Protein AF-0000000082579084 (afdb_homodimer)

Organism: NCBI:txid68569

Radius of gyration: 15.65 Å; Cα contacts (8 Å, |Δi|>4): 196; chains: 2; bounding box: 28×46×32 Å

pLDDT: mean 97.4, std 1.28, range [93.62, 98.88]

Sequence (148 aa):
MNAADLIDQFLAILLREVGGTRRRWRNVIGPVKRYSAATHPHCNWSITPGGEAEENAAVERIADRLRDRHPIIDMNAADLIDQFLAILLREVGGTRRRWRNVIGPVKRYSAATHPHCNWSITPGGEAEENAAVERIADRLRDRHPIID

Secondary structure (DSSP, 8-state):
--HHHHHHHHHHHHHHHT-S-HHHHHHHH-PPEE--TTT-SS--EE----S-HHHHHHHHHHHHHHHHH-S---/--HHHHHHHHHHHHHHHT---HHHHHHHH-PPEE--TTT-SS--EE----S-HHHHHHHHHHHHHHHHH-----

Structure (mmCIF, N/CA/C/O backbone):
data_AF-0000000082579084-model_v1
#
loop_
_entity.id
_entity.type
_entity.pdbx_description
1 polymer 'Uncharacterized protein'
#
loop_
_atom_site.group_PDB
_atom_site.id
_atom_site.type_symbol
_atom_site.label_atom_id
_atom_site.label_alt_id
_atom_site.label_comp_id
_atom_site.label_asym_id
_atom_site.label_entity_id
_atom_site.label_seq_id
_atom_site.pdbx_PDB_ins_code
_atom_site.Cartn_x
_atom_site.Cartn_y
_atom_site.Cartn_z
_atom_site.occupancy
_atom_site.B_iso_or_equiv
_atom_site.auth_seq_id
_atom_site.auth_comp_id
_atom_site.auth_asym_id
_atom_site.auth_atom_id
_atom_site.pdbx_PDB_model_num
ATOM 1 N N . MET A 1 1 ? -16.359 -9.773 1.416 1 94.94 1 MET A N 1
ATOM 2 C CA . MET A 1 1 ? -15.062 -10.445 1.462 1 94.94 1 MET A CA 1
ATOM 3 C C . MET A 1 1 ? -14.289 -10.047 2.709 1 94.94 1 MET A C 1
ATOM 5 O O . MET A 1 1 ? -14.227 -8.859 3.053 1 94.94 1 MET A O 1
ATOM 9 N N . ASN A 1 2 ? -13.695 -11.07 3.447 1 97.56 2 ASN A N 1
ATOM 10 C CA . ASN A 1 2 ? -12.883 -10.758 4.617 1 97.56 2 ASN A CA 1
ATOM 11 C C . ASN A 1 2 ? -11.406 -11.039 4.363 1 97.56 2 ASN A C 1
ATOM 13 O O . ASN A 1 2 ? -11.023 -11.414 3.254 1 97.56 2 ASN A O 1
ATOM 17 N N . ALA A 1 3 ? -10.641 -10.906 5.359 1 97.88 3 ALA A N 1
ATOM 18 C CA . ALA A 1 3 ? -9.188 -11.016 5.219 1 97.88 3 ALA A CA 1
ATOM 19 C C . ALA A 1 3 ? -8.789 -12.422 4.789 1 97.88 3 ALA A C 1
ATOM 21 O O . ALA A 1 3 ? -7.871 -12.594 3.98 1 97.88 3 ALA A O 1
ATOM 22 N N . ALA A 1 4 ? -9.43 -13.375 5.336 1 97.88 4 ALA A N 1
ATOM 23 C CA . ALA A 1 4 ? -9.117 -14.758 4.988 1 97.88 4 ALA A CA 1
ATOM 24 C C . ALA A 1 4 ? -9.445 -15.047 3.525 1 97.88 4 ALA A C 1
ATOM 26 O O . ALA A 1 4 ? -8.688 -15.742 2.84 1 97.88 4 ALA A O 1
ATOM 27 N N . ASP A 1 5 ? -10.508 -14.523 3.102 1 98.44 5 ASP A N 1
ATOM 28 C CA . ASP A 1 5 ? -10.898 -14.664 1.701 1 98.44 5 ASP A CA 1
ATOM 29 C C . ASP A 1 5 ? -9.875 -14 0.778 1 98.44 5 ASP A C 1
ATOM 31 O O . ASP A 1 5 ? -9.555 -14.539 -0.284 1 98.44 5 ASP A O 1
ATOM 35 N N . LEU A 1 6 ? -9.445 -12.859 1.211 1 98.69 6 LEU A N 1
ATOM 36 C CA . LEU A 1 6 ? -8.453 -12.133 0.428 1 98.69 6 LEU A CA 1
ATOM 37 C C . LEU A 1 6 ? -7.168 -12.945 0.28 1 98.69 6 LEU A C 1
ATOM 39 O O . LEU A 1 6 ? -6.625 -13.055 -0.821 1 98.69 6 LEU A O 1
ATOM 43 N N . ILE A 1 7 ? -6.727 -13.547 1.373 1 98.69 7 ILE A N 1
ATOM 44 C CA . ILE A 1 7 ? -5.527 -14.375 1.348 1 98.69 7 ILE A CA 1
ATOM 45 C C . ILE A 1 7 ? -5.738 -15.562 0.408 1 98.69 7 ILE A C 1
ATOM 47 O O . ILE A 1 7 ? -4.84 -15.922 -0.353 1 98.69 7 ILE A O 1
ATOM 51 N N . ASP A 1 8 ? -6.922 -16.078 0.407 1 98.69 8 ASP A N 1
ATOM 52 C CA . ASP A 1 8 ? -7.219 -17.188 -0.487 1 98.69 8 ASP A CA 1
ATOM 53 C C . ASP A 1 8 ? -7.105 -16.766 -1.949 1 98.69 8 ASP A C 1
ATOM 55 O O . ASP A 1 8 ? -6.664 -17.547 -2.795 1 98.69 8 ASP A O 1
ATOM 59 N N . GLN A 1 9 ? -7.535 -15.562 -2.182 1 98.81 9 GLN A N 1
ATOM 60 C CA . GLN A 1 9 ? -7.398 -15.055 -3.543 1 98.81 9 GLN A CA 1
ATOM 61 C C . GLN A 1 9 ? -5.93 -14.914 -3.932 1 98.81 9 GLN A C 1
ATOM 63 O O . GLN A 1 9 ? -5.539 -15.281 -5.043 1 98.81 9 GLN A O 1
ATOM 68 N N . PHE A 1 10 ? -5.105 -14.391 -3.039 1 98.75 10 PHE A N 1
ATOM 69 C CA . PHE A 1 10 ? -3.672 -14.312 -3.285 1 98.75 10 PHE A CA 1
ATOM 70 C C . PHE A 1 10 ? -3.105 -15.695 -3.605 1 98.75 10 PHE A C 1
ATOM 72 O O . PHE A 1 10 ? -2.422 -15.867 -4.617 1 98.75 10 PHE A O 1
ATOM 79 N N . LEU A 1 11 ? -3.447 -16.609 -2.766 1 98.88 11 LEU A N 1
ATOM 80 C CA . LEU A 1 11 ? -2.859 -17.953 -2.873 1 98.88 11 LEU A CA 1
ATOM 81 C C . LEU A 1 11 ? -3.229 -18.594 -4.199 1 98.88 11 LEU A C 1
ATOM 83 O O . LEU A 1 11 ? -2.371 -19.172 -4.875 1 98.88 11 LEU A O 1
ATOM 87 N N . ALA A 1 12 ? -4.438 -18.422 -4.57 1 98.81 12 ALA A N 1
ATOM 88 C CA . ALA A 1 12 ? -4.887 -19.031 -5.816 1 98.81 12 ALA A CA 1
ATOM 89 C C . ALA A 1 12 ? -4.129 -18.469 -7.012 1 98.81 12 ALA A C 1
ATOM 91 O O . ALA A 1 12 ? -3.686 -19.219 -7.887 1 98.81 12 ALA A O 1
ATOM 92 N N . ILE A 1 13 ? -3.943 -17.234 -7.031 1 98.75 13 ILE A N 1
ATOM 93 C CA . ILE A 1 13 ? -3.297 -16.578 -8.156 1 98.75 13 ILE A CA 1
ATOM 94 C C . ILE A 1 13 ? -1.805 -16.891 -8.156 1 98.75 13 ILE A C 1
ATOM 96 O O . ILE A 1 13 ? -1.231 -17.219 -9.203 1 98.75 13 ILE A O 1
ATOM 100 N N . LEU A 1 14 ? -1.225 -16.797 -6.992 1 98.75 14 LEU A N 1
ATOM 101 C CA . LEU A 1 14 ? 0.207 -17.062 -6.883 1 98.75 14 LEU A CA 1
ATOM 102 C C . LEU A 1 14 ? 0.536 -18.484 -7.312 1 98.75 14 LEU A C 1
ATOM 104 O O . LEU A 1 14 ? 1.494 -18.719 -8.055 1 98.75 14 LEU A O 1
ATOM 108 N N . LEU A 1 15 ? -0.252 -19.375 -6.844 1 98.75 15 LEU A N 1
ATOM 109 C CA . LEU A 1 15 ? 0.011 -20.766 -7.18 1 98.75 15 LEU A CA 1
ATOM 110 C C . LEU A 1 15 ? -0.169 -21 -8.672 1 98.75 15 LEU A C 1
ATOM 112 O O . LEU A 1 15 ? 0.587 -21.766 -9.281 1 98.75 15 LEU A O 1
ATOM 116 N N . ARG A 1 16 ? -1.069 -20.297 -9.234 1 98.62 16 ARG A N 1
ATOM 117 C CA . ARG A 1 16 ? -1.368 -20.469 -10.648 1 98.62 16 ARG A CA 1
ATOM 118 C C . ARG A 1 16 ? -0.334 -19.766 -11.523 1 98.62 16 ARG A C 1
ATOM 120 O O . ARG A 1 16 ? 0.117 -20.328 -12.531 1 98.62 16 ARG A O 1
ATOM 127 N N . GLU A 1 17 ? 0.094 -18.594 -11.133 1 97.94 17 GLU A N 1
ATOM 128 C CA . GLU A 1 17 ? 0.88 -17.766 -12.031 1 97.94 17 GLU A CA 1
ATOM 129 C C . GLU A 1 17 ? 2.371 -17.875 -11.734 1 97.94 17 GLU A C 1
ATOM 131 O O . GLU A 1 17 ? 3.207 -17.641 -12.609 1 97.94 17 GLU A O 1
ATOM 136 N N . VAL A 1 18 ? 2.721 -18.234 -10.516 1 97.81 18 VAL A N 1
ATOM 137 C CA . VAL A 1 18 ? 4.125 -18.219 -10.117 1 97.81 18 VAL A CA 1
ATOM 138 C C . VAL A 1 18 ? 4.574 -19.641 -9.781 1 97.81 18 VAL A C 1
ATOM 140 O O . VAL A 1 18 ? 5.672 -20.062 -10.156 1 97.81 18 VAL A O 1
ATOM 143 N N . GLY A 1 19 ? 3.752 -20.312 -9.086 1 98.5 19 GLY A N 1
ATOM 144 C CA . GLY A 1 19 ? 4.102 -21.641 -8.594 1 98.5 19 GLY A CA 1
ATOM 145 C C . GLY A 1 19 ? 4.539 -21.641 -7.145 1 98.5 19 GLY A C 1
ATOM 146 O O . GLY A 1 19 ? 4.215 -20.719 -6.391 1 98.5 19 GLY A O 1
ATOM 147 N N . GLY A 1 20 ? 5.203 -22.797 -6.727 1 97.69 20 GLY A N 1
ATOM 148 C CA . GLY A 1 20 ? 5.629 -22.922 -5.344 1 97.69 20 GLY A CA 1
ATOM 149 C C . GLY A 1 20 ? 4.605 -23.625 -4.469 1 97.69 20 GLY A C 1
ATOM 150 O O . GLY A 1 20 ? 3.793 -24.406 -4.957 1 97.69 20 GLY A O 1
ATOM 151 N N . THR A 1 21 ? 4.672 -23.25 -3.115 1 98.62 21 THR A N 1
ATOM 152 C CA . THR A 1 21 ? 3.779 -23.969 -2.203 1 98.62 21 THR A CA 1
ATOM 153 C C . THR A 1 21 ? 2.896 -22.984 -1.439 1 98.62 21 THR A C 1
ATOM 155 O O . THR A 1 21 ? 3.279 -21.828 -1.226 1 98.62 21 THR A O 1
ATOM 158 N N . ARG A 1 22 ? 1.809 -23.484 -0.918 1 98.5 22 ARG A N 1
ATOM 159 C CA . ARG A 1 22 ? 0.872 -22.672 -0.136 1 98.5 22 ARG A CA 1
ATOM 160 C C . ARG A 1 22 ? 1.526 -22.172 1.143 1 98.5 22 ARG A C 1
ATOM 162 O O . ARG A 1 22 ? 1.357 -21 1.507 1 98.5 22 ARG A O 1
ATOM 169 N N . ARG A 1 23 ? 2.205 -23.062 1.723 1 98.25 23 ARG A N 1
ATOM 170 C CA . ARG A 1 23 ? 2.861 -22.703 2.975 1 98.25 23 ARG A CA 1
ATOM 171 C C . ARG A 1 23 ? 3.83 -21.547 2.766 1 98.25 23 ARG A C 1
ATOM 173 O O . ARG A 1 23 ? 3.844 -20.594 3.549 1 98.25 23 ARG A O 1
ATOM 180 N N . ARG A 1 24 ? 4.641 -21.594 1.712 1 98.44 24 ARG A N 1
ATOM 181 C CA . ARG A 1 24 ? 5.602 -20.531 1.422 1 98.44 24 ARG A CA 1
ATOM 182 C C . ARG A 1 24 ? 4.891 -19.203 1.169 1 98.44 24 ARG A C 1
ATOM 184 O O . ARG A 1 24 ? 5.262 -18.188 1.742 1 98.44 24 ARG A O 1
ATOM 191 N N . TRP A 1 25 ? 3.865 -19.328 0.386 1 98.75 25 TRP A N 1
ATOM 192 C CA . TRP A 1 25 ? 3.191 -18.094 0.009 1 98.75 25 TRP A CA 1
ATOM 193 C C . TRP A 1 25 ? 2.436 -17.5 1.194 1 98.75 25 TRP A C 1
ATOM 195 O O . TRP A 1 25 ? 2.365 -16.281 1.347 1 98.75 25 TRP A O 1
ATOM 205 N N . ARG A 1 26 ? 1.875 -18.281 2.025 1 98.5 26 ARG A N 1
ATOM 206 C CA . ARG A 1 26 ? 1.265 -17.766 3.244 1 98.5 26 ARG A CA 1
ATOM 207 C C . ARG A 1 26 ? 2.279 -16.984 4.07 1 98.5 26 ARG A C 1
ATOM 209 O O . ARG A 1 26 ? 1.967 -15.906 4.598 1 98.5 26 ARG A O 1
ATOM 216 N N . ASN A 1 27 ? 3.455 -17.547 4.066 1 98.38 27 ASN A N 1
ATOM 217 C CA . ASN A 1 27 ? 4.508 -16.891 4.824 1 98.38 27 ASN A CA 1
ATOM 218 C C . ASN A 1 27 ? 4.926 -15.57 4.176 1 98.38 27 ASN A C 1
ATOM 220 O O . ASN A 1 27 ? 5.152 -14.578 4.863 1 98.38 27 ASN A O 1
ATOM 224 N N . VAL A 1 28 ? 5.047 -15.562 2.885 1 98.69 28 VAL A N 1
ATOM 225 C CA . VAL A 1 28 ? 5.527 -14.391 2.15 1 98.69 28 VAL A CA 1
ATOM 226 C C . VAL A 1 28 ? 4.48 -13.281 2.201 1 98.69 28 VAL A C 1
ATOM 228 O O . VAL A 1 28 ? 4.82 -12.109 2.4 1 98.69 28 VAL A O 1
ATOM 231 N N . ILE A 1 29 ? 3.182 -13.617 2.021 1 98.62 29 ILE A N 1
ATOM 232 C CA . ILE A 1 29 ? 2.113 -12.617 2.037 1 98.62 29 ILE A CA 1
ATOM 233 C C . ILE A 1 29 ? 2.051 -11.953 3.41 1 98.62 29 ILE A C 1
ATOM 235 O O . ILE A 1 29 ? 1.962 -10.727 3.51 1 98.62 29 ILE A O 1
ATOM 239 N N . GLY A 1 30 ? 2.059 -12.789 4.344 1 97.88 30 GLY A N 1
ATOM 240 C CA . GLY A 1 30 ? 1.936 -12.258 5.691 1 97.88 30 GLY A CA 1
ATOM 241 C C . GLY A 1 30 ? 0.518 -11.859 6.047 1 97.88 30 GLY A C 1
ATOM 242 O O . GLY A 1 30 ? -0.428 -12.195 5.332 1 97.88 30 GLY A O 1
ATOM 243 N N . 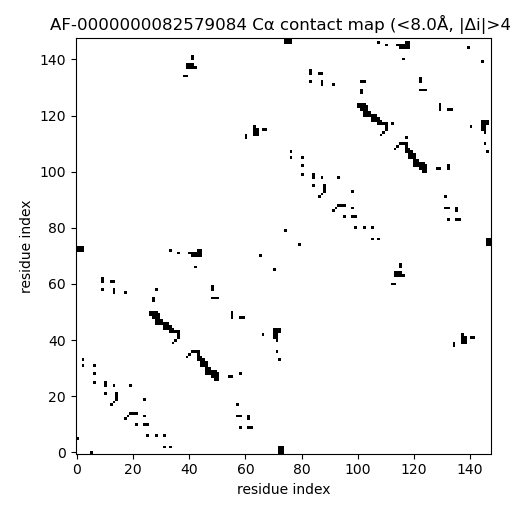PRO A 1 31 ? 0.39 -11.195 7.195 1 97.31 31 PRO A N 1
ATOM 244 C CA . PRO A 1 31 ? -0.941 -10.797 7.656 1 97.31 31 PRO A CA 1
ATOM 245 C C . PRO A 1 31 ? -1.524 -9.633 6.852 1 97.31 31 PRO A C 1
ATOM 247 O O . PRO A 1 31 ? -0.778 -8.789 6.352 1 97.31 31 PRO A O 1
ATOM 250 N N . VAL A 1 32 ? -2.873 -9.578 6.785 1 97.75 32 VAL A N 1
ATOM 251 C CA . VAL A 1 32 ? -3.592 -8.445 6.207 1 97.75 32 VAL A CA 1
ATOM 252 C C . VAL A 1 32 ? -3.875 -7.41 7.289 1 97.75 32 VAL A C 1
ATOM 254 O O . VAL A 1 32 ? -4.457 -7.727 8.328 1 97.75 32 VAL A O 1
ATOM 257 N N . LYS A 1 33 ? -3.422 -6.227 7.082 1 95.44 33 LYS A N 1
ATOM 258 C CA . LYS A 1 33 ? -3.854 -5.105 7.914 1 95.44 33 LYS A CA 1
ATOM 259 C C . LYS A 1 33 ? -5.125 -4.469 7.359 1 95.44 33 LYS A C 1
ATOM 261 O O . LYS A 1 33 ? -5.156 -4.043 6.203 1 95.44 33 LYS A O 1
ATOM 266 N N . ARG A 1 34 ? -6.137 -4.391 8.211 1 97.06 34 ARG A N 1
ATOM 267 C CA . ARG A 1 34 ? -7.406 -3.799 7.805 1 97.06 34 ARG A CA 1
ATOM 268 C C . ARG A 1 34 ? -7.621 -2.449 8.477 1 97.06 34 ARG A C 1
ATOM 270 O O . ARG A 1 34 ? -7.395 -2.307 9.68 1 97.06 34 ARG A O 1
ATOM 277 N N . TYR A 1 35 ? -8.062 -1.544 7.699 1 96 35 TYR A N 1
ATOM 278 C CA . TYR A 1 35 ? -8.43 -0.221 8.195 1 96 35 TYR A CA 1
ATOM 279 C C . TYR A 1 35 ? -9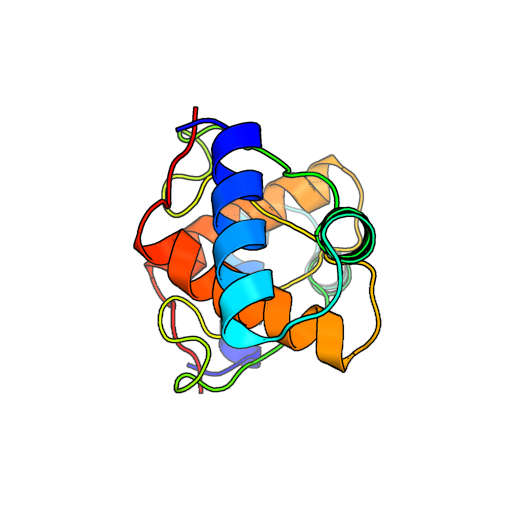.93 0.007 8.102 1 96 35 TYR A C 1
ATOM 281 O O . TYR A 1 35 ? -10.641 -0.776 7.465 1 96 35 TYR A O 1
ATOM 289 N N . SER A 1 36 ? -10.359 1.046 8.766 1 96 36 SER A N 1
ATOM 290 C CA . SER A 1 36 ? -11.742 1.46 8.555 1 96 36 SER A CA 1
ATOM 291 C C . SER A 1 36 ? -11.938 2.062 7.164 1 96 36 SER A C 1
ATOM 293 O O . SER A 1 36 ? -11.102 2.844 6.703 1 96 36 SER A O 1
ATOM 295 N N . ALA A 1 37 ? -13.047 1.706 6.535 1 95.62 37 ALA A N 1
ATOM 296 C CA . ALA A 1 37 ? -13.367 2.293 5.238 1 95.62 37 ALA A CA 1
ATOM 297 C C . ALA A 1 37 ? -13.625 3.793 5.363 1 95.62 37 ALA A C 1
ATOM 299 O O . ALA A 1 37 ? -13.484 4.535 4.387 1 95.62 37 ALA A O 1
ATOM 300 N N . ALA A 1 38 ? -13.953 4.25 6.648 1 94.75 38 ALA A N 1
ATOM 301 C CA . ALA A 1 38 ? -14.211 5.668 6.883 1 94.75 38 ALA A CA 1
ATOM 302 C C . ALA A 1 38 ? -12.945 6.492 6.703 1 94.75 38 ALA A C 1
ATOM 304 O O . ALA A 1 38 ? -12.992 7.617 6.199 1 94.75 38 ALA A O 1
ATOM 305 N N . THR A 1 39 ? -11.852 5.875 7.086 1 93.75 39 THR A N 1
ATOM 306 C CA . THR A 1 39 ? -10.602 6.625 7.043 1 93.75 39 THR A CA 1
ATOM 307 C C . THR A 1 39 ? -9.773 6.23 5.824 1 93.75 39 THR A C 1
ATOM 309 O O . THR A 1 39 ? -8.828 6.934 5.453 1 93.75 39 THR A O 1
ATOM 312 N N . HIS A 1 40 ? -10.078 5.09 5.254 1 97.06 40 HIS A N 1
ATOM 313 C CA . HIS A 1 40 ? -9.414 4.598 4.055 1 97.06 40 HIS A CA 1
ATOM 314 C C . HIS A 1 40 ? -10.43 4.203 2.984 1 97.06 40 HIS A C 1
ATOM 316 O O . HIS A 1 40 ? -10.562 3.02 2.658 1 97.06 40 HIS A O 1
ATOM 322 N N . PRO A 1 41 ? -10.984 5.152 2.342 1 95.56 41 PRO A N 1
ATOM 323 C CA . PRO A 1 41 ? -12.078 4.848 1.413 1 95.56 41 PRO A CA 1
ATOM 324 C C . PRO A 1 41 ? -11.578 4.332 0.065 1 95.56 41 PRO A C 1
ATOM 326 O O . PRO A 1 41 ? -12.336 3.707 -0.679 1 95.56 41 PRO A O 1
ATOM 329 N N . HIS A 1 42 ? -10.398 4.57 -0.308 1 96.5 42 HIS A N 1
ATOM 330 C CA . HIS A 1 42 ? -9.859 4.059 -1.564 1 96.5 42 HIS A CA 1
ATOM 331 C C . HIS A 1 42 ? -9.523 2.574 -1.457 1 96.5 42 HIS A C 1
ATOM 333 O O . HIS A 1 42 ? -9.836 1.799 -2.365 1 96.5 42 HIS A O 1
ATOM 339 N N . CYS A 1 43 ? -8.867 2.23 -0.469 1 97.75 43 CYS A N 1
ATOM 340 C CA . CYS A 1 43 ? -8.523 0.852 -0.138 1 97.75 43 CYS A CA 1
ATOM 341 C C . CYS A 1 43 ? -8.305 0.688 1.362 1 97.75 43 CYS A C 1
ATOM 343 O O . CYS A 1 43 ? -7.434 1.34 1.941 1 97.75 43 CYS A O 1
ATOM 345 N N . ASN A 1 44 ? -9.023 -0.277 1.941 1 97.88 44 ASN A N 1
ATOM 346 C CA . ASN A 1 44 ? -8.961 -0.305 3.398 1 97.88 44 ASN A CA 1
ATOM 347 C C . ASN A 1 44 ? -8.109 -1.473 3.898 1 97.88 44 ASN A C 1
ATOM 349 O O . ASN A 1 44 ? -8.305 -1.956 5.016 1 97.88 44 ASN A O 1
ATOM 353 N N . TRP A 1 45 ? -7.203 -1.953 3.006 1 97.25 45 TRP A N 1
ATOM 354 C CA . TRP A 1 45 ? -6.32 -3.021 3.461 1 97.25 45 TRP A CA 1
ATOM 355 C C . TRP A 1 45 ? -4.922 -2.855 2.879 1 97.25 45 TRP A C 1
ATOM 357 O O . TRP A 1 45 ? -4.738 -2.176 1.866 1 97.25 45 TRP A O 1
ATOM 367 N N . SER A 1 46 ? -3.924 -3.438 3.578 1 95.62 46 SER A N 1
ATOM 368 C CA . SER A 1 46 ? -2.539 -3.484 3.121 1 95.62 46 SER A CA 1
ATOM 369 C C . SER A 1 46 ? -1.862 -4.785 3.543 1 95.62 46 SER A C 1
ATOM 371 O O . SER A 1 46 ? -2.348 -5.484 4.434 1 95.62 46 SER A O 1
ATOM 373 N N . ILE A 1 47 ? -0.807 -5.078 2.766 1 96.06 47 ILE A N 1
ATOM 374 C CA . ILE A 1 47 ? 0.102 -6.152 3.154 1 96.06 47 ILE A CA 1
ATOM 375 C C . ILE A 1 47 ? 1.548 -5.691 2.984 1 96.06 47 ILE A C 1
ATOM 377 O O . ILE A 1 47 ? 1.838 -4.832 2.148 1 96.06 47 ILE A O 1
ATOM 381 N N . THR A 1 48 ? 2.361 -6.207 3.857 1 93.75 48 THR A N 1
ATOM 382 C CA . THR A 1 48 ? 3.807 -6.047 3.734 1 93.75 48 THR A CA 1
ATOM 383 C C . THR A 1 48 ? 4.488 -7.402 3.562 1 93.75 48 THR A C 1
ATOM 385 O O . THR A 1 48 ? 4.82 -8.062 4.547 1 93.75 48 THR A O 1
ATOM 388 N N . PRO A 1 49 ? 4.746 -7.77 2.338 1 96.75 49 PRO A N 1
ATOM 389 C CA . PRO A 1 49 ? 5.305 -9.109 2.111 1 96.75 49 PRO A CA 1
ATOM 390 C C . PRO A 1 49 ? 6.715 -9.258 2.672 1 96.75 49 PRO A C 1
ATOM 392 O O . PRO A 1 49 ? 7.484 -8.297 2.691 1 96.75 49 PRO A O 1
ATOM 395 N N . GLY A 1 50 ? 7.023 -10.445 3.164 1 96.25 50 GLY A N 1
ATOM 396 C CA . GLY A 1 50 ? 8.297 -10.695 3.824 1 96.25 50 GLY A CA 1
ATOM 397 C C . GLY A 1 50 ? 9.109 -11.789 3.164 1 96.25 50 GLY A C 1
ATOM 398 O O . GLY A 1 50 ? 9.734 -12.602 3.848 1 96.25 50 GLY A O 1
ATOM 399 N N . GLY A 1 51 ? 9.148 -11.852 1.894 1 97.25 51 GLY A N 1
ATOM 400 C CA . GLY A 1 51 ? 9.914 -12.852 1.175 1 97.25 51 GLY A CA 1
ATOM 401 C C . GLY A 1 51 ? 11.125 -12.281 0.467 1 97.25 51 GLY A C 1
ATOM 402 O O . GLY A 1 51 ? 11.664 -11.25 0.875 1 97.25 51 GLY A O 1
ATOM 403 N N . GLU A 1 52 ? 11.625 -13.023 -0.417 1 97.81 52 GLU A N 1
ATOM 404 C CA . GLU A 1 52 ? 12.703 -12.562 -1.282 1 97.81 52 GLU A CA 1
ATOM 405 C C . GLU A 1 52 ? 12.211 -11.531 -2.287 1 97.81 52 GLU A C 1
ATOM 407 O O . GLU A 1 52 ? 11 -11.398 -2.506 1 97.81 52 GLU A O 1
ATOM 412 N N . ALA A 1 53 ? 13.148 -10.875 -2.943 1 96.25 53 ALA A N 1
ATOM 413 C CA . ALA A 1 53 ? 12.836 -9.75 -3.828 1 96.25 53 ALA A CA 1
ATOM 414 C C . ALA A 1 53 ? 11.836 -10.172 -4.898 1 96.25 53 ALA A C 1
ATOM 416 O O . ALA A 1 53 ? 10.859 -9.461 -5.156 1 96.25 53 ALA A O 1
ATOM 417 N N . GLU A 1 54 ? 12.062 -11.312 -5.48 1 96.5 54 GLU A N 1
ATOM 418 C CA . GLU A 1 54 ? 11.195 -11.773 -6.559 1 96.5 54 GLU A CA 1
ATOM 419 C C . GLU A 1 54 ? 9.812 -12.164 -6.031 1 96.5 54 GLU A C 1
ATOM 421 O O . GLU A 1 54 ? 8.805 -11.938 -6.699 1 96.5 54 GLU A O 1
ATOM 426 N N . GLU A 1 55 ? 9.82 -12.742 -4.809 1 98.25 55 GLU A N 1
ATOM 427 C CA . GLU A 1 55 ? 8.562 -13.117 -4.176 1 98.25 55 GLU A CA 1
ATOM 428 C C . GLU A 1 55 ? 7.734 -11.883 -3.824 1 98.25 55 GLU A C 1
ATOM 430 O O . GLU A 1 55 ? 6.531 -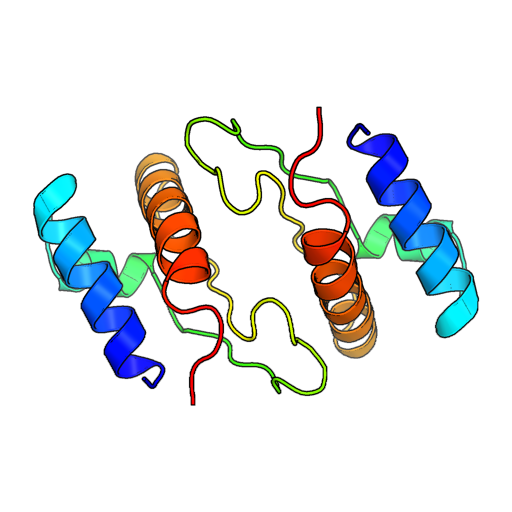11.836 -4.094 1 98.25 55 GLU A O 1
ATOM 435 N N . ASN A 1 56 ? 8.445 -10.953 -3.27 1 96.75 56 ASN A N 1
ATOM 436 C CA . ASN A 1 56 ? 7.785 -9.703 -2.91 1 96.75 56 ASN A CA 1
ATOM 437 C C . ASN A 1 56 ? 7.211 -9 -4.137 1 96.75 56 ASN A C 1
ATOM 439 O O . ASN A 1 56 ? 6.102 -8.469 -4.09 1 96.75 56 ASN A O 1
ATOM 443 N N . ALA A 1 57 ? 7.957 -9.008 -5.238 1 96.12 57 ALA A N 1
ATOM 444 C CA . ALA A 1 57 ? 7.484 -8.367 -6.461 1 96.12 57 ALA A CA 1
ATOM 445 C C . ALA A 1 57 ? 6.215 -9.039 -6.977 1 96.12 57 ALA A C 1
ATOM 447 O O . ALA A 1 57 ? 5.285 -8.367 -7.426 1 96.12 57 ALA A O 1
ATOM 448 N N . ALA A 1 58 ? 6.152 -10.352 -6.891 1 97.81 58 ALA A N 1
ATOM 449 C CA . ALA A 1 58 ? 4.977 -11.094 -7.34 1 97.81 58 ALA A CA 1
ATOM 450 C C . ALA A 1 58 ? 3.756 -10.75 -6.488 1 97.81 58 ALA A C 1
ATOM 452 O O . ALA A 1 58 ? 2.674 -10.5 -7.02 1 97.81 58 ALA A O 1
ATOM 453 N N . VAL A 1 59 ? 3.965 -10.664 -5.145 1 98.19 59 VAL A N 1
ATOM 454 C CA . VAL A 1 59 ? 2.861 -10.359 -4.238 1 98.19 59 VAL A CA 1
ATOM 455 C C . VAL A 1 59 ? 2.355 -8.938 -4.504 1 98.19 59 VAL A C 1
ATOM 457 O O . VAL A 1 59 ? 1.146 -8.703 -4.539 1 98.19 59 VAL A O 1
ATOM 460 N N . GLU A 1 60 ? 3.291 -8.031 -4.762 1 96.69 60 GLU A N 1
ATOM 461 C CA . GLU A 1 60 ? 2.92 -6.633 -4.961 1 96.69 60 GLU A CA 1
ATOM 462 C C . GLU A 1 60 ? 2.135 -6.449 -6.258 1 96.69 60 GLU A C 1
ATOM 464 O O . GLU A 1 60 ? 1.207 -5.641 -6.32 1 96.69 60 GLU A O 1
ATOM 469 N N . ARG A 1 61 ? 2.488 -7.18 -7.312 1 96.62 61 ARG A N 1
ATOM 470 C CA . ARG A 1 61 ? 1.744 -7.117 -8.57 1 96.62 61 ARG A CA 1
ATOM 471 C C . ARG A 1 61 ? 0.321 -7.637 -8.391 1 96.62 61 ARG A C 1
ATOM 473 O O . ARG A 1 61 ? -0.633 -7.027 -8.875 1 96.62 61 ARG A O 1
ATOM 480 N N . ILE A 1 62 ? 0.2 -8.695 -7.648 1 98.19 62 ILE A N 1
ATOM 481 C CA . ILE A 1 62 ? -1.114 -9.289 -7.434 1 98.19 62 ILE A CA 1
ATOM 482 C C . ILE A 1 62 ? -1.934 -8.414 -6.492 1 98.19 62 ILE A C 1
ATOM 484 O O . ILE A 1 62 ? -3.146 -8.273 -6.668 1 98.19 62 ILE A O 1
ATOM 488 N N . ALA A 1 63 ? -1.225 -7.828 -5.465 1 98.06 63 ALA A N 1
ATOM 489 C CA . ALA A 1 63 ? -1.922 -6.895 -4.582 1 98.06 63 ALA A CA 1
ATOM 490 C C . ALA A 1 63 ? -2.549 -5.754 -5.375 1 98.06 63 ALA A C 1
ATOM 492 O O . ALA A 1 63 ? -3.678 -5.34 -5.098 1 98.06 63 ALA A O 1
ATOM 493 N N . ASP A 1 64 ? -1.814 -5.27 -6.367 1 97.88 64 ASP A N 1
ATOM 494 C CA . ASP A 1 64 ? -2.338 -4.188 -7.199 1 97.88 64 ASP A CA 1
ATOM 495 C C . ASP A 1 64 ? -3.623 -4.613 -7.906 1 97.88 64 ASP A C 1
ATOM 497 O O . ASP A 1 64 ? -4.602 -3.865 -7.926 1 97.88 64 ASP A O 1
ATOM 501 N N . ARG A 1 65 ? -3.68 -5.777 -8.391 1 97.06 65 ARG A N 1
ATOM 502 C CA . ARG A 1 65 ? -4.852 -6.316 -9.07 1 97.06 65 ARG A CA 1
ATOM 503 C C . ARG A 1 65 ? -6.012 -6.5 -8.102 1 97.06 65 ARG A C 1
ATOM 505 O O . ARG A 1 65 ? -7.16 -6.188 -8.43 1 97.06 65 ARG A O 1
ATOM 512 N N . LEU A 1 66 ? -5.703 -6.941 -6.957 1 98.38 66 LEU A N 1
ATOM 513 C CA . LEU A 1 66 ? -6.754 -7.242 -5.988 1 98.38 66 LEU A CA 1
ATOM 514 C C . LEU A 1 66 ? -7.312 -5.961 -5.379 1 98.38 66 LEU A C 1
ATOM 516 O O . LEU A 1 66 ? -8.484 -5.91 -4.992 1 98.38 66 LEU A O 1
ATOM 520 N N . ARG A 1 67 ? -6.457 -4.891 -5.34 1 97.38 67 ARG A N 1
ATOM 521 C CA . ARG A 1 67 ? -6.965 -3.598 -4.887 1 97.38 67 ARG A CA 1
ATOM 522 C C . ARG A 1 67 ? -7.941 -3.008 -5.898 1 97.38 67 ARG A C 1
ATOM 524 O O . ARG A 1 67 ? -8.867 -2.281 -5.523 1 97.38 67 ARG A O 1
ATOM 531 N N . ASP A 1 68 ? -7.836 -3.365 -7.074 1 95.75 68 ASP A N 1
ATOM 532 C CA . ASP A 1 68 ? -8.781 -2.943 -8.102 1 95.75 68 ASP A CA 1
ATOM 533 C C . ASP A 1 68 ? -10.109 -3.684 -7.973 1 95.75 68 ASP A C 1
ATOM 535 O O . ASP A 1 68 ? -11.18 -3.078 -8.094 1 95.75 68 ASP A O 1
ATOM 539 N N . ARG A 1 69 ? -10.023 -4.922 -7.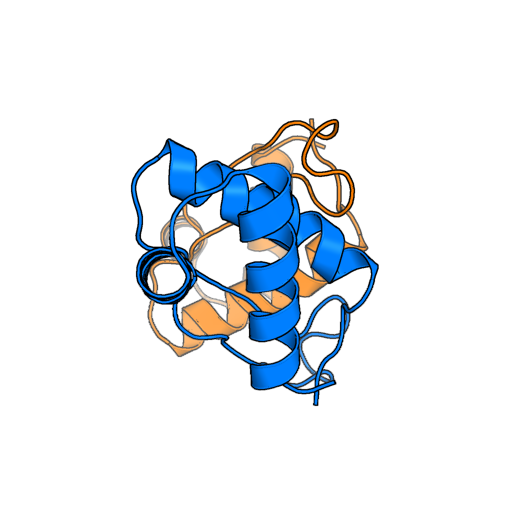723 1 96.62 69 ARG A N 1
ATOM 540 C CA . ARG A 1 69 ? -11.203 -5.773 -7.711 1 96.62 69 ARG A CA 1
ATOM 541 C C . ARG A 1 69 ? -11.898 -5.727 -6.352 1 96.62 69 ARG A C 1
ATOM 543 O O . ARG A 1 69 ? -13.125 -5.824 -6.273 1 96.62 69 ARG A O 1
ATOM 550 N N . HIS A 1 70 ? -11.094 -5.648 -5.375 1 97.62 70 HIS A N 1
ATOM 551 C CA . HIS A 1 70 ? -11.586 -5.73 -4.004 1 97.62 70 HIS A CA 1
ATOM 552 C C . HIS A 1 70 ? -10.938 -4.668 -3.121 1 97.62 70 HIS A C 1
ATOM 554 O O . HIS A 1 70 ? -10.242 -4.996 -2.156 1 97.62 70 HIS A O 1
ATOM 560 N N . PRO A 1 71 ? -11.328 -3.438 -3.352 1 97.62 71 PRO A N 1
ATOM 561 C CA . PRO A 1 71 ? -10.656 -2.375 -2.596 1 97.62 71 PRO A CA 1
ATOM 562 C C . PRO A 1 71 ? -11.078 -2.34 -1.129 1 97.62 71 PRO A C 1
ATOM 564 O O . PRO A 1 71 ? -10.32 -1.878 -0.275 1 97.62 71 PRO A O 1
ATOM 567 N N . ILE A 1 72 ? -12.305 -2.791 -0.848 1 98.31 72 ILE A N 1
ATOM 568 C CA . ILE A 1 72 ? -12.852 -2.746 0.504 1 98.31 72 ILE A CA 1
ATOM 569 C C . ILE A 1 72 ? -13.188 -4.16 0.97 1 98.31 72 ILE A C 1
ATOM 571 O O . ILE A 1 72 ? -13.852 -4.914 0.257 1 98.31 72 ILE A O 1
ATOM 575 N N . ILE A 1 73 ? -12.656 -4.516 2.115 1 98.31 73 ILE A N 1
ATOM 576 C CA . ILE A 1 73 ? -12.992 -5.809 2.699 1 98.31 73 ILE A CA 1
ATOM 577 C C . ILE A 1 73 ? -13.648 -5.605 4.062 1 98.31 73 ILE A C 1
ATOM 579 O O . ILE A 1 73 ? -13.523 -4.539 4.668 1 98.31 73 ILE A O 1
ATOM 583 N N . ASP A 1 74 ? -14.352 -6.617 4.574 1 94 74 ASP A N 1
ATOM 584 C CA . ASP A 1 74 ? -15.078 -6.582 5.84 1 94 74 ASP A CA 1
ATOM 585 C C . ASP A 1 74 ? -14.195 -7.043 6.996 1 94 74 ASP A C 1
ATOM 587 O O . ASP A 1 74 ? -13.266 -7.832 6.801 1 94 74 ASP A O 1
ATOM 591 N N . MET B 1 1 ? 3.014 14.352 -12.531 1 95.06 1 MET B N 1
ATOM 592 C CA . MET B 1 1 ? 3.486 14.438 -11.156 1 95.06 1 MET B CA 1
ATOM 593 C C . MET B 1 1 ? 4.574 13.406 -10.891 1 95.06 1 MET B C 1
ATOM 595 O O . MET B 1 1 ? 4.441 12.242 -11.281 1 95.06 1 MET B O 1
ATOM 599 N N . ASN B 1 2 ? 5.703 13.844 -10.227 1 97.56 2 ASN B N 1
ATOM 600 C CA . ASN B 1 2 ? 6.762 12.898 -9.875 1 97.56 2 ASN B CA 1
ATOM 601 C C . ASN B 1 2 ? 6.828 12.664 -8.367 1 97.56 2 ASN B C 1
ATOM 603 O O . ASN B 1 2 ? 6 13.188 -7.621 1 97.56 2 ASN B O 1
ATOM 607 N N . ALA B 1 3 ? 7.797 11.945 -7.961 1 97.88 3 ALA B N 1
ATOM 608 C CA . ALA B 1 3 ? 7.898 11.531 -6.562 1 97.88 3 ALA B CA 1
ATOM 609 C C . ALA B 1 3 ? 8.094 12.742 -5.652 1 97.88 3 ALA B C 1
ATOM 611 O O . ALA B 1 3 ? 7.539 12.789 -4.551 1 97.88 3 ALA B O 1
ATOM 612 N N . ALA B 1 4 ? 8.844 13.664 -6.078 1 97.88 4 ALA B N 1
ATOM 613 C CA . ALA B 1 4 ? 9.094 14.859 -5.273 1 97.88 4 ALA B CA 1
ATOM 614 C C . ALA B 1 4 ? 7.824 15.688 -5.105 1 97.88 4 ALA B C 1
ATOM 616 O O . ALA B 1 4 ? 7.559 16.219 -4.027 1 97.88 4 ALA B O 1
ATOM 617 N N . ASP B 1 5 ? 7.102 15.742 -6.16 1 98.44 5 ASP B N 1
ATOM 618 C CA . ASP B 1 5 ? 5.824 16.453 -6.113 1 98.44 5 ASP B CA 1
ATOM 619 C C . ASP B 1 5 ? 4.859 15.773 -5.141 1 98.44 5 ASP B C 1
ATOM 621 O O . ASP B 1 5 ? 4.133 16.438 -4.406 1 98.44 5 ASP B O 1
ATOM 625 N N . LEU B 1 6 ? 4.883 14.477 -5.203 1 98.69 6 LEU B N 1
ATOM 626 C CA . LEU B 1 6 ? 4.02 13.711 -4.312 1 98.69 6 LEU B CA 1
ATOM 627 C C . LEU B 1 6 ? 4.359 13.984 -2.854 1 98.69 6 LEU B C 1
ATOM 629 O O . LEU B 1 6 ? 3.467 14.211 -2.035 1 98.69 6 LEU B O 1
ATOM 633 N N . ILE B 1 7 ? 5.645 14 -2.531 1 98.69 7 ILE B N 1
ATOM 634 C CA . ILE B 1 7 ? 6.094 14.273 -1.172 1 98.69 7 ILE B CA 1
ATOM 635 C C . ILE B 1 7 ? 5.656 15.68 -0.759 1 98.69 7 ILE B C 1
ATOM 637 O O . ILE B 1 7 ? 5.215 15.891 0.373 1 98.69 7 ILE B O 1
ATOM 641 N N . ASP B 1 8 ? 5.695 16.578 -1.692 1 98.69 8 ASP B N 1
ATOM 642 C CA . ASP B 1 8 ? 5.262 17.938 -1.394 1 98.69 8 ASP B CA 1
ATOM 643 C C . ASP B 1 8 ? 3.775 17.984 -1.043 1 98.69 8 ASP B C 1
ATOM 645 O O . ASP B 1 8 ? 3.355 18.75 -0.183 1 98.69 8 ASP B O 1
ATOM 649 N N . GLN B 1 9 ? 3.043 17.156 -1.754 1 98.81 9 GLN B N 1
ATOM 650 C CA . GLN B 1 9 ? 1.623 17.078 -1.431 1 98.81 9 GLN B CA 1
ATOM 651 C C . GLN B 1 9 ? 1.408 16.531 -0.025 1 98.81 9 GLN B C 1
ATOM 653 O O . GLN B 1 9 ? 0.582 17.047 0.731 1 98.81 9 GLN B O 1
ATOM 658 N N . PHE B 1 10 ? 2.145 15.484 0.339 1 98.75 10 PHE B N 1
ATOM 659 C CA . PHE B 1 10 ? 2.078 14.953 1.695 1 98.75 10 PHE B CA 1
ATOM 660 C C . PHE B 1 10 ? 2.381 16.047 2.719 1 98.75 10 PHE B C 1
ATOM 662 O O . PHE B 1 10 ? 1.611 16.25 3.66 1 98.75 10 PHE B O 1
ATOM 669 N N . LEU B 1 11 ? 3.447 16.719 2.475 1 98.88 11 LEU B N 1
ATOM 670 C CA . LEU B 1 11 ? 3.93 17.703 3.445 1 98.88 11 LEU B CA 1
ATOM 671 C C . LEU B 1 11 ? 2.91 18.812 3.646 1 98.88 11 LEU B C 1
ATOM 673 O O . LEU B 1 11 ? 2.623 19.203 4.781 1 98.88 11 LEU B O 1
ATOM 677 N N . ALA B 1 12 ? 2.359 19.234 2.57 1 98.88 12 ALA B N 1
ATOM 678 C CA . ALA B 1 12 ? 1.389 20.312 2.664 1 98.88 12 ALA B CA 1
ATOM 679 C C . ALA B 1 12 ? 0.177 19.906 3.494 1 98.88 12 ALA B C 1
ATOM 681 O O . ALA B 1 12 ? -0.283 20.656 4.355 1 98.88 12 ALA B O 1
ATOM 682 N N . ILE B 1 13 ? -0.281 18.766 3.289 1 98.75 13 ILE B N 1
ATOM 683 C CA . ILE B 1 13 ? -1.481 18.281 3.967 1 98.75 13 ILE B CA 1
ATOM 684 C C . ILE B 1 13 ? -1.168 18 5.434 1 98.75 13 ILE B C 1
ATOM 686 O O . ILE B 1 13 ? -1.934 18.391 6.324 1 98.75 13 ILE B O 1
ATOM 690 N N . LEU B 1 14 ? -0.061 17.344 5.645 1 98.75 14 LEU B N 1
ATOM 691 C CA . LEU B 1 14 ? 0.319 16.984 7.012 1 98.75 14 LEU B CA 1
ATOM 692 C C . LEU B 1 14 ? 0.512 18.25 7.855 1 98.75 14 LEU B C 1
ATOM 694 O O . LEU B 1 14 ? 0.039 18.312 8.992 1 98.75 14 LEU B O 1
ATOM 698 N N . LEU B 1 15 ? 1.175 19.172 7.277 1 98.75 15 LEU B N 1
ATOM 699 C CA . LEU B 1 15 ? 1.429 20.406 8.031 1 98.75 15 LEU B CA 1
ATOM 700 C C . LEU B 1 15 ? 0.127 21.141 8.32 1 98.75 15 LEU B C 1
ATOM 702 O O . LEU B 1 15 ? -0.041 21.703 9.406 1 98.75 15 LEU B O 1
ATOM 706 N N . ARG B 1 16 ? -0.762 21.031 7.41 1 98.62 16 ARG B N 1
ATOM 707 C CA . ARG B 1 16 ? -2.027 21.734 7.555 1 98.62 16 ARG B CA 1
ATOM 708 C C . ARG B 1 16 ? -2.961 21.016 8.508 1 98.62 16 ARG B C 1
ATOM 710 O O . ARG B 1 16 ? -3.617 21.641 9.344 1 98.62 16 ARG B O 1
ATOM 717 N N . GLU B 1 17 ? -2.992 19.719 8.445 1 98 17 GLU B N 1
ATOM 718 C CA . GLU B 1 17 ? -4.031 18.969 9.141 1 98 17 GLU B CA 1
ATOM 719 C C . GLU B 1 17 ? -3.52 18.406 10.469 1 98 17 GLU B C 1
ATOM 721 O O . GLU B 1 17 ? -4.301 18.156 11.391 1 98 17 GLU B O 1
ATOM 726 N N . VAL B 1 18 ? -2.232 18.203 10.594 1 97.81 18 VAL B N 1
ATOM 727 C CA . VAL B 1 18 ? -1.69 17.547 11.781 1 97.81 18 VAL B CA 1
ATOM 728 C C . VAL B 1 18 ? -0.781 18.516 12.539 1 97.81 18 VAL B C 1
ATOM 730 O O . VAL B 1 18 ? -0.822 18.578 13.766 1 97.81 18 VAL B O 1
ATOM 733 N N . GLY B 1 19 ? -0.005 19.203 11.797 1 98.5 19 GLY B N 1
ATOM 734 C CA . GLY B 1 19 ? 0.996 20.078 12.391 1 98.5 19 GLY B CA 1
ATOM 735 C C . GLY B 1 19 ? 2.383 19.453 12.422 1 98.5 19 GLY B C 1
ATOM 736 O O . GLY B 1 19 ? 2.678 18.547 11.648 1 98.5 19 GLY B O 1
ATOM 737 N N . GLY B 1 20 ? 3.303 20.062 13.273 1 97.75 20 GLY B N 1
ATOM 738 C CA . GLY B 1 20 ? 4.672 19.594 13.344 1 97.75 20 GLY B CA 1
ATOM 739 C C . GLY B 1 20 ? 5.605 20.312 12.391 1 97.75 20 GLY B C 1
ATOM 740 O O . GLY B 1 20 ? 5.355 21.469 12.023 1 97.75 20 GLY B O 1
ATOM 741 N N . THR B 1 21 ? 6.695 19.578 11.992 1 98.62 21 THR B N 1
ATOM 742 C CA . THR B 1 21 ? 7.684 20.25 11.156 1 98.62 21 THR B CA 1
ATOM 743 C C . THR B 1 21 ? 7.895 19.484 9.852 1 98.62 21 THR B C 1
ATOM 745 O O . THR B 1 21 ? 7.703 18.266 9.797 1 98.62 21 THR B O 1
ATOM 748 N N . ARG B 1 22 ? 8.414 20.156 8.875 1 98.5 22 ARG B N 1
ATOM 749 C CA . ARG B 1 22 ? 8.703 19.562 7.566 1 98.5 22 ARG B CA 1
ATOM 750 C C . ARG B 1 22 ? 9.758 18.469 7.684 1 98.5 22 ARG B C 1
ATOM 752 O O . ARG B 1 22 ? 9.633 17.406 7.078 1 98.5 22 ARG B O 1
ATOM 759 N N . ARG B 1 23 ? 10.727 18.828 8.438 1 98.19 23 ARG B N 1
ATOM 760 C CA . ARG B 1 23 ? 11.82 17.875 8.609 1 98.19 23 ARG B CA 1
ATOM 761 C C . ARG B 1 23 ? 11.32 16.562 9.195 1 98.19 23 ARG B C 1
ATOM 763 O O . ARG B 1 23 ? 11.688 15.484 8.719 1 98.19 23 ARG B O 1
ATOM 770 N N . ARG B 1 24 ? 10.484 16.625 10.234 1 98.44 24 ARG B N 1
ATOM 771 C CA . ARG B 1 24 ? 9.945 15.422 10.859 1 98.44 24 ARG B CA 1
ATOM 772 C C . ARG B 1 24 ? 9.117 14.617 9.875 1 98.44 24 ARG B C 1
ATOM 774 O O . ARG B 1 24 ? 9.297 13.398 9.75 1 98.44 24 ARG B O 1
ATOM 781 N N . TRP B 1 25 ? 8.305 15.336 9.18 1 98.75 25 TRP B N 1
ATOM 782 C CA . TRP B 1 25 ? 7.398 14.633 8.281 1 98.75 25 TRP B CA 1
ATOM 783 C C . TRP B 1 25 ? 8.156 14.031 7.102 1 98.75 25 TRP B C 1
ATOM 785 O O . TRP B 1 25 ? 7.824 12.945 6.625 1 98.75 25 TRP B O 1
ATOM 795 N N . ARG B 1 26 ? 9.148 14.68 6.613 1 98.56 26 ARG B N 1
ATOM 796 C CA . ARG B 1 26 ? 9.984 14.078 5.582 1 98.56 26 ARG B CA 1
ATOM 797 C C . ARG B 1 26 ? 10.578 12.758 6.059 1 98.56 26 ARG B C 1
ATOM 799 O O . ARG B 1 26 ? 10.609 11.781 5.309 1 98.56 26 ARG B O 1
ATOM 806 N N . ASN B 1 27 ? 10.938 12.805 7.316 1 98.38 27 ASN B N 1
ATOM 807 C CA . ASN B 1 27 ? 11.523 11.594 7.887 1 98.38 27 ASN B CA 1
ATOM 808 C C . ASN B 1 27 ? 10.477 10.484 8.031 1 98.38 27 ASN B C 1
ATOM 810 O O . ASN B 1 27 ? 10.758 9.32 7.762 1 98.38 27 ASN B O 1
ATOM 814 N N . VAL B 1 28 ? 9.305 10.836 8.469 1 98.69 28 VAL B N 1
ATOM 815 C CA . VAL B 1 28 ? 8.258 9.859 8.742 1 98.69 28 VAL B CA 1
ATOM 816 C C . VAL B 1 28 ? 7.742 9.273 7.43 1 98.69 28 VAL B C 1
ATOM 818 O O . VAL B 1 28 ? 7.52 8.062 7.328 1 98.69 28 VAL B O 1
ATOM 821 N N . ILE B 1 29 ? 7.531 10.102 6.391 1 98.62 29 ILE B N 1
ATOM 822 C CA . ILE B 1 29 ? 7.035 9.633 5.102 1 98.62 29 ILE B CA 1
ATOM 823 C C . ILE B 1 29 ? 8.031 8.656 4.488 1 98.62 29 ILE B C 1
ATOM 825 O O . ILE B 1 29 ? 7.645 7.59 4 1 98.62 29 ILE B O 1
ATOM 829 N N . GLY B 1 30 ? 9.203 9.094 4.516 1 97.88 30 GLY B N 1
ATOM 830 C CA . GLY B 1 30 ? 10.227 8.266 3.896 1 97.88 30 GLY B CA 1
ATOM 831 C C . GLY B 1 30 ? 10.211 8.328 2.381 1 97.88 30 GLY B C 1
ATOM 832 O O . GLY B 1 30 ? 9.555 9.203 1.799 1 97.88 30 GLY B O 1
ATOM 833 N N . PRO B 1 31 ? 11.008 7.461 1.764 1 97.38 31 PRO B N 1
ATOM 834 C CA . PRO B 1 31 ? 11.109 7.469 0.302 1 97.38 31 PRO B CA 1
ATOM 835 C C . PRO B 1 31 ? 9.852 6.926 -0.378 1 97.38 31 PRO B C 1
ATOM 837 O O . PRO B 1 31 ? 9.172 6.059 0.177 1 97.38 31 PRO B O 1
ATOM 840 N N . VAL B 1 32 ? 9.602 7.41 -1.615 1 97.81 32 VAL B N 1
ATOM 841 C CA . VAL B 1 32 ? 8.547 6.875 -2.471 1 97.81 32 VAL B CA 1
ATOM 842 C C . VAL B 1 32 ? 9.109 5.742 -3.328 1 97.81 32 VAL B C 1
ATOM 844 O O . VAL B 1 32 ? 10.102 5.918 -4.031 1 97.81 32 VAL B O 1
ATOM 847 N N . LYS B 1 33 ? 8.531 4.5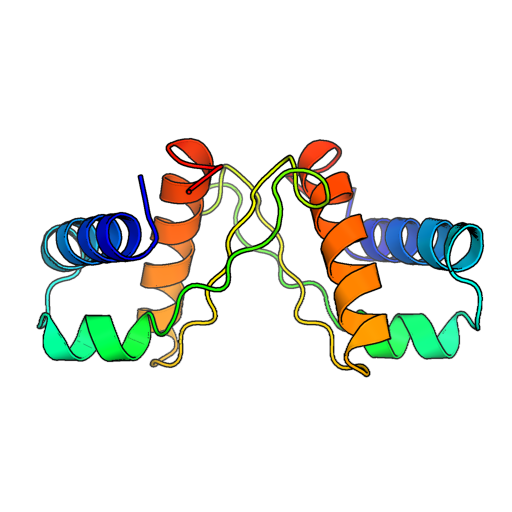82 -3.217 1 95.44 33 LYS B N 1
ATOM 848 C CA . LYS B 1 33 ? 8.812 3.512 -4.168 1 95.44 33 LYS B CA 1
ATOM 849 C C . LYS B 1 33 ? 7.902 3.609 -5.391 1 95.44 33 LYS B C 1
ATOM 851 O O . LYS B 1 33 ? 6.68 3.596 -5.258 1 95.44 33 LYS B O 1
ATOM 856 N N . ARG B 1 34 ? 8.492 3.654 -6.562 1 97.12 34 ARG B N 1
ATOM 857 C CA . ARG B 1 34 ? 7.738 3.748 -7.809 1 97.12 34 ARG B CA 1
ATOM 858 C C . ARG B 1 34 ? 7.809 2.441 -8.594 1 97.12 34 ARG B C 1
ATOM 860 O O . ARG B 1 34 ? 8.883 1.856 -8.734 1 97.12 34 ARG B O 1
ATOM 867 N N . TYR B 1 35 ? 6.688 2.086 -9.055 1 96.25 35 TYR B N 1
ATOM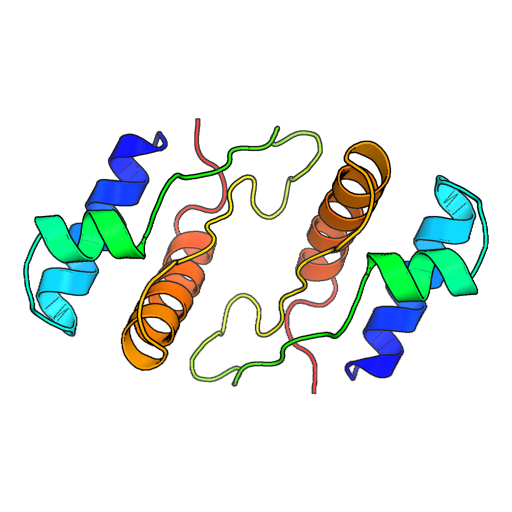 868 C CA . TYR B 1 35 ? 6.594 0.913 -9.914 1 96.25 35 TYR B CA 1
ATOM 869 C C . TYR B 1 35 ? 6.223 1.311 -11.336 1 96.25 35 TYR B C 1
ATOM 871 O O . TYR B 1 35 ? 5.84 2.455 -11.586 1 96.25 35 TYR B O 1
ATOM 879 N N . SER B 1 36 ? 6.398 0.375 -12.211 1 96.19 36 SER B N 1
ATOM 880 C CA . SER B 1 36 ? 5.867 0.596 -13.555 1 96.19 36 SER B CA 1
ATOM 881 C C . SER B 1 36 ? 4.344 0.563 -13.555 1 96.19 36 SER B C 1
ATOM 883 O O . SER B 1 36 ? 3.734 -0.3 -12.922 1 96.19 36 SER B O 1
ATOM 885 N N . ALA B 1 37 ? 3.779 1.476 -14.305 1 95.69 37 ALA B N 1
ATOM 886 C CA . ALA B 1 37 ? 2.326 1.481 -14.453 1 95.69 37 ALA B CA 1
ATOM 887 C C . ALA B 1 37 ? 1.843 0.231 -15.18 1 95.69 37 ALA B C 1
ATOM 889 O O . ALA B 1 37 ? 0.687 -0.174 -15.031 1 95.69 37 ALA B O 1
ATOM 890 N N . ALA B 1 38 ? 2.799 -0.421 -15.953 1 94.88 38 ALA B N 1
ATOM 891 C CA . ALA B 1 38 ? 2.445 -1.634 -16.688 1 94.88 38 ALA B CA 1
ATOM 892 C C . ALA B 1 38 ? 2.141 -2.783 -15.727 1 94.88 38 ALA B C 1
ATOM 894 O O . ALA B 1 38 ? 1.258 -3.604 -15.992 1 94.88 38 ALA B O 1
ATOM 895 N N . THR B 1 39 ? 2.854 -2.777 -14.633 1 93.94 39 THR B N 1
ATOM 896 C CA . THR B 1 39 ? 2.701 -3.891 -13.703 1 93.94 39 THR B CA 1
ATOM 897 C C . THR B 1 39 ? 1.84 -3.486 -12.508 1 93.94 39 THR B C 1
ATOM 899 O O . THR B 1 39 ? 1.368 -4.344 -11.758 1 93.94 39 THR B O 1
ATOM 902 N N . HIS B 1 40 ? 1.695 -2.193 -12.305 1 97.25 40 HIS B N 1
ATOM 903 C CA . HIS B 1 40 ? 0.872 -1.651 -11.227 1 97.25 40 HIS B CA 1
ATOM 904 C C . HIS B 1 40 ? -0.095 -0.596 -11.75 1 97.25 40 HIS B C 1
ATOM 906 O O . HIS B 1 40 ? 0.034 0.587 -11.43 1 97.25 40 HIS B O 1
ATOM 912 N N . PRO B 1 41 ? -1.111 -0.996 -12.398 1 95.88 41 PRO B N 1
ATOM 913 C CA . PRO B 1 41 ? -1.997 -0.033 -13.062 1 95.88 41 PRO B CA 1
ATOM 914 C C . PRO B 1 41 ? -2.967 0.639 -12.094 1 95.88 41 PRO B C 1
ATOM 916 O O . PRO B 1 41 ? -3.51 1.703 -12.391 1 95.88 41 PRO B O 1
ATOM 919 N N . HIS B 1 42 ? -3.238 0.081 -10.992 1 96.62 42 HIS B N 1
ATOM 920 C CA . HIS B 1 42 ? -4.121 0.707 -10.016 1 96.62 42 HIS B CA 1
ATOM 921 C C . HIS B 1 42 ? -3.422 1.852 -9.289 1 96.62 42 HIS B C 1
ATOM 923 O O . HIS B 1 42 ? -4.004 2.92 -9.102 1 96.62 42 HIS B O 1
ATOM 929 N N . CYS B 1 43 ? -2.289 1.59 -8.828 1 97.81 43 CYS B N 1
ATOM 930 C CA . CYS B 1 43 ? -1.425 2.564 -8.172 1 97.81 43 CYS B CA 1
ATOM 931 C C . CYS B 1 43 ? 0.041 2.17 -8.305 1 97.81 43 CYS B C 1
ATOM 933 O O . CYS B 1 43 ? 0.445 1.103 -7.84 1 97.81 43 CYS B O 1
ATOM 935 N N . ASN B 1 44 ? 0.838 3.115 -8.852 1 98 44 ASN B N 1
ATOM 936 C CA . ASN B 1 44 ? 2.195 2.67 -9.156 1 98 44 ASN B CA 1
ATOM 937 C C . ASN B 1 44 ? 3.203 3.217 -8.148 1 98 44 ASN B C 1
ATOM 939 O O . ASN B 1 44 ? 4.383 3.373 -8.469 1 98 44 ASN B O 1
ATOM 943 N N . TRP B 1 45 ? 2.686 3.568 -6.934 1 97.25 45 TRP B N 1
ATOM 944 C CA . TRP B 1 45 ? 3.623 4.023 -5.914 1 97.25 45 TRP B CA 1
ATOM 945 C C . TRP B 1 45 ? 3.209 3.525 -4.535 1 97.25 45 TRP B C 1
ATOM 947 O O . TRP B 1 45 ? 2.047 3.17 -4.316 1 97.25 45 TRP B O 1
ATOM 957 N N . SER B 1 46 ? 4.191 3.441 -3.611 1 95.81 46 SER B N 1
ATOM 958 C CA . SER B 1 46 ? 3.975 3.096 -2.211 1 95.81 46 SER B CA 1
ATOM 959 C C . SER B 1 46 ? 4.941 3.842 -1.3 1 95.81 46 SER B C 1
ATOM 961 O O . SER B 1 46 ? 5.957 4.371 -1.763 1 95.81 46 SER B O 1
ATOM 963 N N . ILE B 1 47 ? 4.484 3.936 -0.055 1 96 47 ILE B N 1
ATOM 964 C CA . ILE B 1 47 ? 5.371 4.41 1.003 1 96 47 ILE B CA 1
ATOM 965 C C . ILE B 1 47 ? 5.234 3.51 2.23 1 96 47 ILE B C 1
ATOM 967 O O . ILE B 1 47 ? 4.184 2.9 2.447 1 96 47 ILE B O 1
ATOM 971 N N . THR B 1 48 ? 6.336 3.387 2.918 1 93.62 48 THR B N 1
ATOM 972 C CA . THR B 1 48 ? 6.355 2.736 4.223 1 93.62 48 THR B CA 1
ATOM 973 C C . THR B 1 48 ? 6.801 3.715 5.309 1 93.62 48 THR B C 1
ATOM 975 O O . THR B 1 48 ? 7.996 3.861 5.566 1 93.62 48 THR B O 1
ATOM 978 N N . PRO B 1 49 ? 5.844 4.336 5.957 1 96.75 49 PRO B N 1
ATOM 979 C CA . PRO B 1 49 ? 6.215 5.359 6.934 1 96.75 49 PRO B CA 1
ATOM 980 C C . PRO B 1 49 ? 6.969 4.789 8.133 1 96.75 49 PRO B C 1
ATOM 982 O O . PRO B 1 49 ? 6.719 3.65 8.539 1 96.75 49 PRO B O 1
ATOM 985 N N . GLY B 1 50 ? 7.91 5.559 8.648 1 96.19 50 GLY B N 1
ATOM 986 C CA . GLY B 1 50 ? 8.773 5.098 9.719 1 96.19 50 GLY B CA 1
ATOM 987 C C . GLY B 1 50 ? 8.688 5.957 10.969 1 96.19 50 GLY B C 1
ATOM 988 O O . GLY B 1 50 ? 9.711 6.238 11.602 1 96.19 50 GLY B O 1
ATOM 989 N N . GLY B 1 51 ? 7.559 6.383 11.344 1 97.31 51 GLY B N 1
ATOM 990 C CA . GLY B 1 51 ? 7.379 7.195 12.539 1 97.31 51 GLY B CA 1
ATOM 991 C C . GLY B 1 51 ? 6.684 6.457 13.66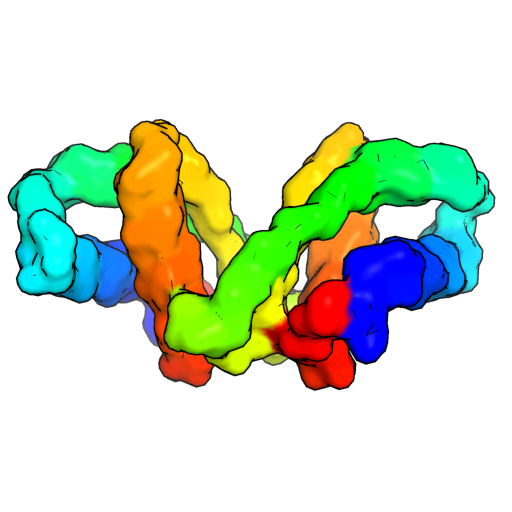4 1 97.31 51 GLY B C 1
ATOM 992 O O . GLY B 1 51 ? 6.742 5.227 13.734 1 97.31 51 GLY B O 1
ATOM 993 N N . GLU B 1 52 ? 6.203 7.18 14.57 1 97.75 52 GLU B N 1
ATOM 994 C CA . GLU B 1 52 ? 5.375 6.641 15.641 1 97.75 52 GLU B CA 1
ATOM 995 C C . GLU B 1 52 ? 3.998 6.23 15.133 1 97.75 52 GLU B C 1
ATOM 997 O O . GLU B 1 52 ? 3.592 6.633 14.039 1 97.75 52 GLU B O 1
ATOM 1002 N N . ALA B 1 53 ? 3.262 5.508 15.961 1 96.19 53 ALA B N 1
ATOM 1003 C CA . ALA B 1 53 ? 1.986 4.922 15.555 1 96.19 53 ALA B CA 1
ATOM 1004 C C . ALA B 1 53 ? 1.031 5.992 15.039 1 96.19 53 ALA B C 1
ATOM 1006 O O . ALA B 1 53 ? 0.402 5.816 13.992 1 96.19 53 ALA B O 1
ATOM 1007 N N . GLU B 1 54 ? 0.987 7.082 15.75 1 96.44 54 GLU B N 1
ATOM 1008 C CA . GLU B 1 54 ? 0.059 8.141 15.367 1 96.44 54 GLU B CA 1
ATOM 1009 C C . GLU B 1 54 ? 0.51 8.836 14.094 1 96.44 54 GLU B C 1
ATOM 1011 O O . GLU B 1 54 ? -0.319 9.242 13.273 1 96.44 54 GLU B O 1
ATOM 1016 N N . GLU B 1 55 ? 1.848 8.969 13.969 1 98.25 55 GLU B N 1
ATOM 1017 C CA . GLU B 1 55 ? 2.404 9.57 12.758 1 98.25 55 GLU B CA 1
ATOM 1018 C C . GLU B 1 55 ? 2.15 8.695 11.539 1 98.25 55 GLU B C 1
ATOM 1020 O O . GLU B 1 55 ? 1.724 9.195 10.492 1 98.25 55 GLU B O 1
ATOM 1025 N N . ASN B 1 56 ? 2.389 7.453 11.773 1 96.69 56 ASN B N 1
ATOM 1026 C CA . ASN B 1 56 ? 2.158 6.5 10.695 1 96.69 56 ASN B CA 1
ATOM 1027 C C . ASN B 1 56 ? 0.693 6.473 10.273 1 96.69 56 ASN B C 1
ATOM 1029 O O . ASN B 1 56 ? 0.387 6.406 9.078 1 96.69 56 ASN B O 1
ATOM 1033 N N . ALA B 1 57 ? -0.223 6.543 11.227 1 96.12 57 ALA B N 1
ATOM 1034 C CA . ALA B 1 57 ? -1.649 6.535 10.914 1 96.12 57 ALA B CA 1
ATOM 1035 C C . ALA B 1 57 ? -2.033 7.758 10.086 1 96.12 57 ALA B C 1
ATOM 1037 O O . ALA B 1 57 ? -2.816 7.652 9.133 1 96.12 57 ALA B O 1
ATOM 1038 N N . ALA B 1 58 ? -1.453 8.898 10.414 1 97.81 58 ALA B N 1
ATOM 1039 C CA . ALA B 1 58 ? -1.736 10.125 9.68 1 97.81 58 ALA B CA 1
ATOM 1040 C C . ALA B 1 58 ? -1.247 10.023 8.234 1 97.81 58 ALA B C 1
ATOM 1042 O O . ALA B 1 58 ? -1.971 10.375 7.301 1 97.81 58 ALA B O 1
ATOM 1043 N N . VAL B 1 59 ? -0.019 9.453 8.062 1 98.12 59 VAL B N 1
ATOM 1044 C CA . VAL B 1 59 ? 0.552 9.32 6.723 1 98.12 59 VAL B CA 1
ATOM 1045 C C . VAL B 1 59 ? -0.292 8.359 5.895 1 98.12 59 VAL B C 1
ATOM 1047 O O . VAL B 1 59 ? -0.574 8.617 4.723 1 98.12 59 VAL B O 1
ATOM 1050 N N . GLU B 1 60 ? -0.758 7.301 6.535 1 96.62 60 GLU B N 1
ATOM 1051 C CA . GLU B 1 60 ? -1.518 6.281 5.82 1 96.62 60 GLU B CA 1
ATOM 1052 C C . GLU B 1 60 ? -2.879 6.812 5.383 1 96.62 60 GLU B C 1
ATOM 1054 O O . GLU B 1 60 ? -3.369 6.469 4.305 1 96.62 60 GLU B O 1
ATOM 1059 N N . ARG B 1 61 ? -3.516 7.637 6.203 1 96.56 61 ARG B N 1
ATOM 1060 C CA . ARG B 1 61 ? -4.785 8.25 5.828 1 96.56 61 ARG B CA 1
ATOM 1061 C C . ARG B 1 61 ? -4.613 9.18 4.633 1 96.56 61 ARG B C 1
ATOM 1063 O O . ARG B 1 61 ? -5.418 9.156 3.701 1 96.56 61 ARG B O 1
ATOM 1070 N N . ILE B 1 62 ? -3.553 9.938 4.66 1 98.06 62 ILE B N 1
ATOM 1071 C CA . ILE B 1 62 ? -3.303 10.883 3.584 1 98.06 62 ILE B CA 1
ATOM 1072 C C . ILE B 1 62 ? -2.883 10.141 2.32 1 98.06 62 ILE B C 1
ATOM 1074 O O . ILE B 1 62 ? -3.256 10.523 1.21 1 98.06 62 ILE B O 1
ATOM 1078 N N . ALA B 1 63 ? -2.084 9.039 2.52 1 98.06 63 ALA B N 1
ATOM 1079 C CA . ALA B 1 63 ? -1.717 8.219 1.37 1 98.06 63 ALA B CA 1
ATOM 1080 C C . ALA B 1 63 ? -2.957 7.695 0.648 1 98.06 63 ALA B C 1
ATOM 1082 O O . ALA B 1 63 ? -3.004 7.68 -0.584 1 98.06 63 ALA B O 1
ATOM 1083 N N . ASP B 1 64 ? -3.938 7.309 1.44 1 97.75 64 ASP B N 1
ATOM 1084 C CA . ASP B 1 64 ? -5.176 6.816 0.842 1 97.75 64 ASP B CA 1
ATOM 1085 C C . ASP B 1 64 ? -5.832 7.887 -0.024 1 97.75 64 ASP B C 1
ATOM 1087 O O . ASP B 1 64 ? -6.266 7.609 -1.145 1 97.75 64 ASP B O 1
ATOM 1091 N N . ARG B 1 65 ? -5.84 9.07 0.395 1 96.94 65 ARG B N 1
ATOM 1092 C CA . ARG B 1 65 ? -6.41 10.195 -0.339 1 96.94 65 ARG B CA 1
ATOM 1093 C C . ARG B 1 65 ? -5.605 10.492 -1.6 1 96.94 65 ARG B C 1
ATOM 1095 O O . ARG B 1 65 ? -6.176 10.758 -2.66 1 96.94 65 ARG B O 1
ATOM 1102 N N . LEU B 1 66 ? -4.344 10.406 -1.477 1 98.31 66 LEU B N 1
ATOM 1103 C CA . LEU B 1 66 ? -3.48 10.766 -2.598 1 98.31 66 LEU B CA 1
ATOM 1104 C C . LEU B 1 66 ? -3.482 9.664 -3.654 1 98.31 66 LEU B C 1
ATOM 1106 O O . LEU B 1 66 ? -3.297 9.938 -4.844 1 98.31 66 LEU B O 1
ATOM 1110 N N . ARG B 1 67 ? -3.748 8.406 -3.207 1 97.38 67 ARG B N 1
ATOM 1111 C CA . ARG B 1 67 ? -3.887 7.324 -4.18 1 97.38 67 ARG B CA 1
ATOM 1112 C C . ARG B 1 67 ? -5.164 7.484 -4.992 1 97.38 67 ARG B C 1
ATOM 1114 O O . ARG B 1 67 ? -5.223 7.078 -6.156 1 97.38 67 ARG B O 1
ATOM 1121 N N . ASP B 1 68 ? -6.094 8.109 -4.465 1 95.75 68 ASP B N 1
ATOM 1122 C CA . ASP B 1 68 ? -7.324 8.406 -5.191 1 95.75 68 ASP B CA 1
ATOM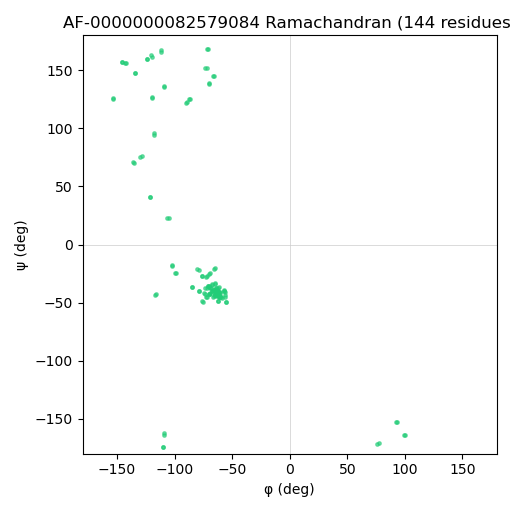 1123 C C . ASP B 1 68 ? -7.098 9.516 -6.223 1 95.75 68 ASP B C 1
ATOM 1125 O O . ASP B 1 68 ? -7.574 9.422 -7.355 1 95.75 68 ASP B O 1
ATOM 1129 N N . ARG B 1 69 ? -6.383 10.516 -5.848 1 96.69 69 ARG B N 1
ATOM 1130 C CA . ARG B 1 69 ? -6.211 11.703 -6.676 1 96.69 69 ARG B CA 1
ATOM 1131 C C . ARG B 1 69 ? -5.078 11.508 -7.68 1 96.69 69 ARG B C 1
ATOM 1133 O O . ARG B 1 69 ? -5.125 12.039 -8.789 1 96.69 69 ARG B O 1
ATOM 1140 N N . HIS B 1 70 ? -4.094 10.836 -7.215 1 97.62 70 HIS B N 1
ATOM 1141 C CA . HIS B 1 70 ? -2.869 10.672 -7.992 1 97.62 70 HIS B CA 1
ATOM 1142 C C . HIS B 1 70 ? -2.373 9.234 -7.949 1 97.62 70 HIS B C 1
ATOM 1144 O O . HIS B 1 70 ? -1.272 8.969 -7.461 1 97.62 70 HIS B O 1
ATOM 1150 N N . PRO B 1 71 ? -3.121 8.375 -8.609 1 97.69 71 PRO B N 1
ATOM 1151 C CA . PRO B 1 71 ? -2.74 6.965 -8.516 1 97.69 71 PRO B CA 1
ATOM 1152 C C . PRO B 1 71 ? -1.466 6.645 -9.297 1 97.69 71 PRO B C 1
ATOM 1154 O O . PRO B 1 71 ? -0.76 5.688 -8.961 1 97.69 71 PRO B O 1
ATOM 1157 N N . ILE B 1 72 ? -1.184 7.414 -10.352 1 98.38 72 ILE B N 1
ATOM 1158 C CA . ILE B 1 72 ? -0.035 7.172 -11.219 1 98.38 72 ILE B CA 1
ATOM 1159 C C . ILE B 1 72 ? 0.887 8.391 -11.203 1 98.38 72 ILE B C 1
ATOM 1161 O O . ILE B 1 72 ? 0.435 9.516 -11.398 1 98.38 72 ILE B O 1
ATOM 1165 N N . ILE B 1 73 ? 2.137 8.133 -10.922 1 98.31 73 ILE B N 1
ATOM 1166 C CA . ILE B 1 73 ? 3.119 9.211 -10.984 1 98.31 73 ILE B CA 1
ATOM 1167 C C . ILE B 1 73 ? 4.203 8.859 -12 1 98.31 73 ILE B C 1
ATOM 1169 O O . ILE B 1 73 ? 4.367 7.695 -12.367 1 98.31 73 ILE B O 1
ATOM 1173 N N . ASP B 1 74 ? 4.98 9.844 -12.453 1 94.06 74 ASP B N 1
ATOM 1174 C CA . ASP B 1 74 ? 6.027 9.695 -13.461 1 94.06 74 ASP B CA 1
ATOM 1175 C C . ASP B 1 74 ? 7.375 9.398 -12.805 1 94.06 74 ASP B C 1
ATOM 1177 O O . ASP B 1 74 ? 7.621 9.797 -11.664 1 94.06 74 ASP B O 1
#

Solvent-accessible surface area (backbone atoms only — not comparable to full-atom values): 8270 Å² total; per-residue (Å²): 100,37,64,69,55,52,51,50,51,49,50,53,48,41,48,72,76,75,43,88,52,68,70,57,48,54,57,24,44,48,68,73,47,75,52,55,54,87,63,18,71,62,42,17,60,48,68,68,55,68,50,52,73,70,55,33,50,53,51,51,37,50,48,30,54,42,45,68,76,51,26,68,64,100,101,37,64,68,55,51,51,50,50,50,50,55,49,41,47,70,76,73,45,86,54,68,71,57,48,53,55,23,43,47,69,74,47,75,51,54,54,89,61,18,71,61,44,16,60,49,67,67,55,67,51,53,74,69,53,33,51,52,52,51,37,50,48,31,54,42,44,66,76,51,24,68,63,99

Foldseek 3Di:
DAQVVVLVVLQVCCCVPPNDDSVVLCQQFDGKDAADCVVVVQAGIDTDGDDDPVSRVSSVVVVVVCCVVDRHHD/DAQVVVLVVLQVCCCVPPNDDSVVLCQQFDGKDAADCVVVVQAGIDTDGDDDPVSRVSSVVVVVVCCVVDRHHD

Nearest PDB structures (foldseek):
  2hh3-assembly1_A  TM=4.809E-01  e=3.232E+00  Homo sapiens
  4v6o-assembly1_AJ  TM=2.757E-01  e=1.338E+00  Escherichia coli
  2hh3-assembly1_A  TM=4.810E-01  e=3.232E+00  Homo sapiens
  4v6o-assembly1_AJ  TM=2.757E-01  e=1.338E+00  Escherichia coli